Protein AF-A0A085WK11-F1 (afdb_monomer_lite)

Sequence (173 aa):
MEHLSTSGQVLLARTGGMVLPGPGSSAQRYWGSADGLPLNSNPVFIIPWGPKPPLLPSQKKMLEELEAERRKPHEKHHIFPQEPDLKRWFTRKGINIHEFTMPLLVDVHRRIHHPPPPGGAWNEAWRQYKDSHDNAPKEEIYRYAGQLIYEFELVGPIVPYYRQWTQPPPIGG

Organism: NCBI:txid394096

Foldseek 3Di:
DDDDDDDDDDDDDDDDDDDDDDDDDDPCPVPDPPPQDPPNDDDDDDDPPDDDPPDDPVRVVVVVVVVVVLPADWDKAQLQDPPPVSCVLCVVLVHDSQQFTFTDGPVLCVVQQDDDDHRHVSVVLSVVCCVVCSPDHPVVVVVVSVVCCVVSVPDGDTGGNPDDDDDDDPPPD

Secondary structure (DSSP, 8-state):
-------PPP---------PPP----GGGG-------GGGPPP------SSPPPPPHHHHHHHHHHHHHHTS-EEEEESS---HHHHHHHHHTT--GGG-EEEEEHHHHHHHH-SSSTTHHHHHHHHHHHHH-TT--HHHHHHHHHHHHHHTT--S--B-TTS---PPPPTT-

Radius of gyration: 28.78 Å; chains: 1; bounding box: 78×37×70 Å

InterPro domains:
  IPR011755 Conserved hypothetical protein CHP02269, MYXXA [PF09533] (10-162)
  IPR011755 Conserved hypothetical protein CHP02269, MYXXA [TIGR02269] (10-161)

Structure (mmCIF, N/CA/C/O backbone):
data_AF-A0A085WK11-F1
#
_entry.id   AF-A0A085WK11-F1
#
loop_
_atom_site.group_PDB
_atom_site.id
_atom_site.type_symbol
_atom_site.label_atom_id
_atom_site.label_alt_id
_atom_site.label_comp_id
_atom_site.label_asym_id
_atom_site.label_entity_id
_atom_site.label_seq_id
_atom_site.pdbx_PDB_ins_code
_atom_site.Cartn_x
_atom_site.Cartn_y
_atom_site.Cartn_z
_atom_site.occupancy
_atom_site.B_iso_or_equiv
_atom_site.auth_seq_id
_atom_site.auth_comp_id
_atom_site.auth_asym_id
_atom_site.auth_atom_id
_atom_site.pdbx_PDB_model_num
ATOM 1 N N . MET A 1 1 ? 62.414 19.703 -51.701 1.00 36.44 1 MET A N 1
ATOM 2 C CA . MET A 1 1 ? 61.727 19.778 -50.395 1.00 36.44 1 MET A CA 1
ATOM 3 C C . MET A 1 1 ? 60.671 18.693 -50.405 1.00 36.44 1 MET A C 1
ATOM 5 O O . MET A 1 1 ? 59.630 18.860 -51.022 1.00 36.44 1 MET A O 1
ATOM 9 N N . GLU A 1 2 ? 61.034 17.538 -49.858 1.00 35.69 2 GLU A N 1
ATOM 10 C CA . GLU A 1 2 ? 60.224 16.318 -49.825 1.00 35.69 2 GLU A CA 1
ATOM 11 C C . GLU A 1 2 ? 59.127 16.471 -48.758 1.00 35.69 2 GLU A C 1
ATOM 13 O O . GLU A 1 2 ? 59.432 16.671 -47.582 1.00 35.69 2 GLU A O 1
ATOM 18 N N . HIS A 1 3 ? 57.855 16.400 -49.153 1.00 35.22 3 HIS A N 1
ATOM 19 C CA . HIS A 1 3 ? 56.728 16.299 -48.225 1.00 35.22 3 HIS A CA 1
ATOM 20 C C . HIS A 1 3 ? 56.465 14.817 -47.928 1.00 35.22 3 HIS A C 1
ATOM 22 O O . HIS A 1 3 ? 55.853 14.118 -48.733 1.00 35.22 3 HIS A O 1
ATOM 28 N N . LEU A 1 4 ? 56.904 14.332 -46.764 1.00 39.59 4 LEU A N 1
ATOM 29 C CA . LEU A 1 4 ? 56.521 13.011 -46.261 1.00 39.59 4 LEU A CA 1
ATOM 30 C C . LEU A 1 4 ? 55.141 13.102 -45.596 1.00 39.59 4 LEU A C 1
ATOM 32 O O . LEU A 1 4 ? 54.987 13.655 -44.508 1.00 39.59 4 LEU A O 1
ATOM 36 N N . SER A 1 5 ? 54.127 12.564 -46.273 1.00 41.28 5 SER A N 1
ATOM 37 C CA . SER A 1 5 ? 52.798 12.327 -45.710 1.00 41.28 5 SER A CA 1
ATOM 38 C C . SER A 1 5 ? 52.818 10.998 -44.948 1.00 41.28 5 SER A C 1
ATOM 40 O O . SER A 1 5 ? 52.699 9.924 -45.537 1.00 41.28 5 SER A O 1
ATOM 42 N N . THR A 1 6 ? 53.022 11.052 -43.631 1.00 40.72 6 THR A N 1
ATOM 43 C CA . THR A 1 6 ? 52.968 9.858 -42.776 1.00 40.72 6 THR A CA 1
ATOM 44 C C . THR A 1 6 ? 51.512 9.555 -42.437 1.00 40.72 6 THR A C 1
ATOM 46 O O . THR A 1 6 ? 50.917 10.166 -41.553 1.00 40.72 6 THR A O 1
ATOM 49 N N . SER A 1 7 ? 50.928 8.609 -43.167 1.00 48.00 7 SER A N 1
ATOM 50 C CA . SER A 1 7 ? 49.592 8.080 -42.893 1.00 48.00 7 SER A CA 1
ATOM 51 C C . SER A 1 7 ? 49.662 7.142 -41.681 1.00 48.00 7 SER A C 1
ATOM 53 O O . SER A 1 7 ? 50.317 6.104 -41.742 1.00 48.00 7 SER A O 1
ATOM 55 N N . GLY A 1 8 ? 49.023 7.506 -40.565 1.00 44.41 8 GLY A N 1
ATOM 56 C CA . GLY A 1 8 ? 48.924 6.647 -39.380 1.00 44.41 8 GLY A CA 1
ATOM 57 C C . GLY A 1 8 ? 48.065 5.409 -39.655 1.00 44.41 8 GLY A C 1
ATOM 58 O O . GLY A 1 8 ? 46.972 5.515 -40.209 1.00 44.41 8 GLY A O 1
ATOM 59 N N . GLN A 1 9 ? 48.559 4.228 -39.284 1.00 42.88 9 GLN A N 1
ATOM 60 C CA . GLN A 1 9 ? 47.889 2.950 -39.521 1.00 42.88 9 GLN A CA 1
ATOM 61 C C . GLN A 1 9 ? 46.975 2.593 -38.336 1.00 42.88 9 GLN A C 1
ATOM 63 O O . GLN A 1 9 ? 47.409 2.604 -37.186 1.00 42.88 9 GLN A O 1
ATOM 68 N N . VAL A 1 10 ? 45.710 2.258 -38.609 1.00 49.44 10 VAL A N 1
ATOM 69 C CA . VAL A 1 10 ? 44.749 1.788 -37.595 1.00 49.44 10 VAL A CA 1
ATOM 70 C C . VAL A 1 10 ? 44.863 0.269 -37.470 1.00 49.44 10 VAL A C 1
ATOM 72 O O . VAL A 1 10 ? 44.611 -0.450 -38.437 1.00 49.44 10 VAL A O 1
ATOM 75 N N . LEU A 1 11 ? 45.222 -0.229 -36.285 1.00 40.66 11 LEU A N 1
ATOM 76 C CA . LEU A 1 11 ? 45.259 -1.662 -35.981 1.00 40.66 11 LEU A CA 1
ATOM 77 C C . LEU A 1 11 ? 44.115 -2.035 -35.034 1.00 40.66 11 LEU A C 1
ATOM 79 O O . LEU A 1 11 ? 43.917 -1.412 -33.993 1.00 40.66 11 LEU A O 1
ATOM 83 N N . LEU A 1 12 ? 43.364 -3.074 -35.401 1.00 39.34 12 LEU A N 1
ATOM 84 C CA . LEU A 1 12 ? 42.274 -3.615 -34.595 1.00 39.34 12 LEU A CA 1
ATOM 85 C C . LEU A 1 12 ? 42.851 -4.490 -33.471 1.00 39.34 12 LEU A C 1
ATOM 87 O O . LEU A 1 12 ? 43.427 -5.546 -33.743 1.00 39.34 12 LEU A O 1
ATOM 91 N N . ALA A 1 13 ? 42.673 -4.078 -32.215 1.00 39.81 13 ALA A N 1
ATOM 92 C CA . ALA A 1 13 ? 43.020 -4.904 -31.064 1.00 39.81 13 ALA A CA 1
ATOM 93 C C . ALA A 1 13 ? 42.090 -6.127 -31.009 1.00 39.81 13 ALA A C 1
ATOM 95 O O . ALA A 1 13 ? 40.892 -6.010 -30.752 1.00 39.81 13 ALA A O 1
ATOM 96 N N . ARG A 1 14 ? 42.639 -7.313 -31.280 1.00 42.72 14 ARG A N 1
ATOM 97 C CA . ARG A 1 14 ? 41.948 -8.589 -31.071 1.00 42.72 14 ARG A CA 1
ATOM 98 C C . ARG A 1 14 ? 42.135 -8.982 -29.609 1.00 42.72 14 ARG A C 1
ATOM 100 O O . ARG A 1 14 ? 43.219 -9.415 -29.231 1.00 42.72 14 ARG A O 1
ATOM 107 N N . THR A 1 15 ? 41.108 -8.824 -28.782 1.00 43.28 15 THR A N 1
ATOM 108 C CA . THR A 1 15 ? 41.124 -9.345 -27.412 1.00 43.28 15 THR A CA 1
ATOM 109 C C . THR A 1 15 ? 40.908 -10.857 -27.447 1.00 43.28 15 THR A C 1
ATOM 111 O O . THR A 1 15 ? 39.828 -11.354 -27.758 1.00 43.28 15 THR A O 1
ATOM 114 N N . GLY A 1 16 ? 41.976 -11.606 -27.178 1.00 37.84 16 GLY A N 1
ATOM 115 C CA . GLY A 1 16 ? 41.892 -13.028 -26.874 1.00 37.84 16 GLY A CA 1
ATOM 116 C C . GLY A 1 16 ? 41.391 -13.250 -25.445 1.00 37.84 16 GLY A C 1
ATOM 117 O O . GLY A 1 16 ? 41.775 -12.518 -24.541 1.00 37.84 16 GLY A O 1
ATOM 118 N N . GLY A 1 17 ? 40.572 -14.289 -25.263 1.00 35.72 17 GLY A N 1
ATOM 119 C CA . GLY A 1 17 ? 40.336 -14.947 -23.974 1.00 35.72 17 GLY A CA 1
ATOM 120 C C . GLY A 1 17 ? 39.386 -14.230 -23.013 1.00 35.72 17 GLY A C 1
ATOM 121 O O . GLY A 1 17 ? 39.767 -13.319 -22.289 1.00 35.72 17 GLY A O 1
ATOM 122 N N . MET A 1 18 ? 38.149 -14.721 -22.940 1.00 38.69 18 MET A N 1
ATOM 123 C CA . MET A 1 18 ? 37.187 -14.356 -21.902 1.00 38.69 18 MET A CA 1
ATOM 124 C C . MET A 1 18 ? 37.630 -14.945 -20.552 1.00 38.69 18 MET A C 1
ATOM 126 O O . MET A 1 18 ? 37.617 -16.160 -20.374 1.00 38.69 18 MET A O 1
ATOM 130 N N . VAL A 1 19 ? 38.003 -14.086 -19.602 1.00 42.09 19 VAL A N 1
ATOM 131 C CA . VAL A 1 19 ? 38.132 -14.421 -18.175 1.00 42.09 19 VAL A CA 1
ATOM 132 C C . VAL A 1 19 ? 37.021 -13.669 -17.445 1.00 42.09 19 VAL A C 1
ATOM 134 O O . VAL A 1 19 ? 36.977 -12.441 -17.476 1.00 42.09 19 VAL A O 1
ATOM 137 N N . LEU A 1 20 ? 36.086 -14.398 -16.831 1.00 38.38 20 LEU A N 1
ATOM 138 C CA . LEU A 1 20 ? 34.988 -13.815 -16.052 1.00 38.38 20 LEU A CA 1
ATOM 139 C C . LEU A 1 20 ? 35.498 -13.385 -14.659 1.00 38.38 20 LEU A C 1
ATOM 141 O O . LEU A 1 20 ? 36.129 -14.205 -13.989 1.00 38.38 20 LEU A O 1
ATOM 145 N N . PRO A 1 21 ? 35.237 -12.151 -14.182 1.00 44.59 21 PRO A N 1
ATOM 146 C CA . PRO A 1 21 ? 35.656 -11.725 -12.849 1.00 44.59 21 PRO A CA 1
ATOM 147 C C . PRO A 1 21 ? 34.618 -12.088 -11.772 1.00 44.59 21 PRO A C 1
ATOM 149 O O . PRO A 1 21 ? 33.420 -11.870 -11.945 1.00 44.59 21 PRO A O 1
ATOM 152 N N . GLY A 1 22 ? 35.092 -12.609 -10.635 1.00 40.62 22 GLY A N 1
ATOM 153 C CA . GLY A 1 22 ? 34.325 -12.721 -9.386 1.00 40.62 22 GLY A CA 1
ATOM 154 C C . GLY A 1 22 ? 34.216 -11.381 -8.632 1.00 40.62 22 GLY A C 1
ATOM 155 O O . GLY A 1 22 ? 34.912 -10.421 -8.979 1.00 40.62 22 GLY A O 1
ATOM 156 N N . PRO A 1 23 ? 33.356 -11.285 -7.598 1.00 43.47 23 PRO A N 1
ATOM 157 C CA . PRO A 1 23 ? 33.012 -10.021 -6.955 1.00 43.47 23 PRO A CA 1
ATOM 158 C C . PRO A 1 23 ? 34.122 -9.589 -5.989 1.00 43.47 23 PRO A C 1
ATOM 160 O O . PRO A 1 23 ? 34.371 -10.230 -4.972 1.00 43.47 23 PRO A O 1
ATOM 163 N N . GLY A 1 24 ? 34.797 -8.485 -6.305 1.00 40.03 24 GLY A N 1
ATOM 164 C CA . GLY A 1 24 ? 35.830 -7.893 -5.460 1.00 40.03 24 GLY A CA 1
ATOM 165 C C . GLY A 1 24 ? 35.976 -6.405 -5.748 1.00 40.03 24 GLY A C 1
ATOM 166 O O . GLY A 1 24 ? 36.407 -6.003 -6.825 1.00 40.03 24 GLY A O 1
ATOM 167 N N . SER A 1 25 ? 35.592 -5.596 -4.771 1.00 47.72 25 SER A N 1
ATOM 168 C CA . SER A 1 25 ? 35.655 -4.139 -4.737 1.00 47.72 25 SER A CA 1
ATOM 169 C C . SER A 1 25 ? 37.069 -3.587 -4.967 1.00 47.72 25 SER A C 1
ATOM 171 O O . SER A 1 25 ? 37.909 -3.666 -4.074 1.00 47.72 25 SER A O 1
ATOM 173 N N . SER A 1 26 ? 37.319 -2.965 -6.123 1.00 42.28 26 SER A N 1
ATOM 174 C CA . SER A 1 26 ? 38.168 -1.767 -6.237 1.00 42.28 26 SER A CA 1
ATOM 175 C C . SER A 1 26 ? 38.082 -1.156 -7.642 1.00 42.28 26 SER A C 1
ATOM 177 O O . SER A 1 26 ? 38.352 -1.806 -8.649 1.00 42.28 26 SER A O 1
ATOM 179 N N . ALA A 1 27 ? 37.761 0.140 -7.716 1.00 45.03 27 ALA A N 1
ATOM 180 C CA . ALA A 1 27 ? 37.770 0.933 -8.955 1.00 45.03 27 ALA A CA 1
ATOM 181 C C . ALA A 1 27 ? 39.190 1.168 -9.528 1.00 45.03 27 ALA A C 1
ATOM 183 O O . ALA A 1 27 ? 39.355 1.809 -10.562 1.00 45.03 27 ALA A O 1
ATOM 184 N N . GLN A 1 28 ? 40.226 0.642 -8.870 1.00 47.16 28 GLN A N 1
ATOM 185 C CA . GLN A 1 28 ? 41.633 0.833 -9.230 1.00 47.16 28 GLN A CA 1
ATOM 186 C C . GLN A 1 28 ? 42.165 -0.161 -10.272 1.00 47.16 28 GLN A C 1
ATOM 188 O O . GLN A 1 28 ? 43.284 0.017 -10.736 1.00 47.16 28 GLN A O 1
ATOM 193 N N . ARG A 1 29 ? 41.399 -1.178 -10.696 1.00 47.84 29 ARG A N 1
ATOM 194 C CA . ARG A 1 29 ? 41.911 -2.195 -11.641 1.00 47.84 29 ARG A CA 1
ATOM 195 C C . ARG A 1 29 ? 41.953 -1.769 -13.113 1.00 47.84 29 ARG A C 1
ATOM 197 O O . ARG A 1 29 ? 42.670 -2.397 -13.880 1.00 47.84 29 ARG A O 1
ATOM 204 N N . TYR A 1 30 ? 41.241 -0.713 -13.512 1.00 48.22 30 TYR A N 1
ATOM 205 C CA . TYR A 1 30 ? 41.341 -0.172 -14.881 1.00 48.22 30 TYR A CA 1
ATOM 206 C C . TYR A 1 30 ? 42.486 0.831 -15.054 1.00 48.22 30 TYR A C 1
ATOM 208 O O . TYR A 1 30 ? 42.779 1.243 -16.170 1.00 48.22 30 TYR A O 1
ATOM 216 N N . TRP A 1 31 ? 43.162 1.179 -13.959 1.00 46.53 31 TRP A N 1
ATOM 217 C CA . TRP A 1 31 ? 44.401 1.945 -13.965 1.00 46.53 31 TRP A CA 1
ATOM 218 C C . TRP A 1 31 ? 45.583 0.986 -13.807 1.00 46.53 31 TRP A C 1
ATOM 220 O O . TRP A 1 31 ? 46.405 1.127 -12.906 1.00 46.53 31 TRP A O 1
ATOM 230 N N . GLY A 1 32 ? 45.640 -0.045 -14.654 1.00 46.38 32 GLY A N 1
ATOM 231 C CA . GLY A 1 32 ? 46.899 -0.747 -14.872 1.00 46.38 32 GLY A CA 1
ATOM 232 C C . GLY A 1 32 ? 47.908 0.259 -15.413 1.00 46.38 32 GLY A C 1
ATOM 233 O O . GLY A 1 32 ? 47.541 1.127 -16.211 1.00 46.38 32 GLY A O 1
ATOM 234 N N . SER A 1 33 ? 49.160 0.179 -14.957 1.00 51.72 33 SER A N 1
ATOM 235 C CA . SER A 1 33 ? 50.284 0.808 -15.651 1.00 51.72 33 SER A CA 1
ATOM 236 C C . SER A 1 33 ? 50.080 0.576 -17.141 1.00 51.72 33 SER A C 1
ATOM 238 O O . SER A 1 33 ? 49.822 -0.561 -17.528 1.00 51.72 33 SER A O 1
ATOM 240 N N . ALA A 1 34 ? 50.080 1.640 -17.948 1.00 54.66 34 ALA A N 1
ATOM 241 C CA . ALA A 1 34 ? 49.949 1.486 -19.385 1.00 54.66 34 ALA A CA 1
ATOM 242 C C . ALA A 1 34 ? 51.081 0.557 -19.830 1.00 54.66 34 ALA A C 1
ATOM 244 O O . ALA A 1 34 ? 52.234 0.989 -19.871 1.00 54.66 34 ALA A O 1
ATOM 245 N N . ASP A 1 35 ? 50.772 -0.720 -20.085 1.00 55.53 35 ASP A N 1
ATOM 246 C CA . ASP A 1 35 ? 51.659 -1.586 -20.843 1.00 55.53 35 ASP A CA 1
ATOM 247 C C . ASP A 1 35 ? 51.963 -0.785 -22.098 1.00 55.53 35 ASP A C 1
ATOM 249 O O . ASP A 1 35 ? 51.035 -0.389 -22.812 1.00 55.53 35 ASP A O 1
ATOM 253 N N . GLY A 1 36 ? 53.235 -0.396 -22.232 1.00 54.38 36 GLY A N 1
ATOM 254 C CA . GLY A 1 36 ? 53.650 0.690 -23.106 1.00 54.38 36 GLY A CA 1
ATOM 255 C C . GLY A 1 36 ? 52.969 0.554 -24.455 1.00 54.38 36 GLY A C 1
ATOM 256 O O . GLY A 1 36 ? 53.141 -0.456 -25.143 1.00 54.38 36 GLY A O 1
ATOM 257 N N . LEU A 1 37 ? 52.153 1.549 -24.809 1.00 62.56 37 LEU A N 1
ATOM 258 C CA . LEU A 1 37 ? 51.526 1.572 -26.119 1.00 62.56 37 LEU A CA 1
ATOM 259 C C . LEU A 1 37 ? 52.643 1.439 -27.168 1.00 62.56 37 LEU A C 1
ATOM 261 O O . LEU A 1 37 ? 53.739 1.977 -26.952 1.00 62.56 37 LEU A O 1
ATOM 265 N N . PRO A 1 38 ? 52.408 0.723 -28.285 1.00 61.75 38 PRO A N 1
ATOM 266 C CA . PRO A 1 38 ? 53.414 0.561 -29.323 1.00 61.75 38 PRO A CA 1
ATOM 267 C C . PRO A 1 38 ? 54.098 1.901 -29.631 1.00 61.75 38 PRO A C 1
ATOM 269 O O . PRO A 1 38 ? 53.434 2.936 -29.752 1.00 61.75 38 PRO A O 1
ATOM 272 N N . LEU A 1 39 ? 55.429 1.873 -29.727 1.00 61.34 39 LEU A N 1
ATOM 273 C CA . LEU A 1 39 ? 56.292 3.045 -29.929 1.00 61.34 39 LEU A CA 1
ATOM 274 C C . LEU A 1 39 ? 56.336 4.077 -28.779 1.00 61.34 39 LEU A C 1
ATOM 276 O O . LEU A 1 39 ? 56.618 5.244 -29.045 1.00 61.34 39 LEU A O 1
ATOM 280 N N . ASN A 1 40 ? 56.118 3.691 -27.513 1.00 60.28 40 ASN A N 1
ATOM 281 C CA . ASN A 1 40 ? 56.181 4.631 -26.374 1.00 60.28 40 ASN A CA 1
ATOM 282 C C . ASN A 1 40 ? 55.209 5.820 -26.534 1.00 60.28 40 ASN A C 1
ATOM 284 O O . ASN A 1 40 ? 55.509 6.959 -26.170 1.00 60.28 40 ASN A O 1
ATOM 288 N N . SER A 1 41 ? 54.041 5.572 -27.125 1.00 62.88 41 SER A N 1
ATOM 289 C CA . SER A 1 41 ? 53.059 6.622 -27.386 1.00 62.88 41 SER A CA 1
ATOM 290 C C . SER A 1 41 ? 52.288 7.004 -26.116 1.00 62.88 41 SER A C 1
ATOM 292 O O . SER A 1 41 ? 51.918 6.155 -25.305 1.00 62.88 41 SER A O 1
ATOM 294 N N . ASN A 1 42 ? 52.043 8.305 -25.933 1.00 60.59 42 ASN A N 1
ATOM 295 C CA . ASN A 1 42 ? 51.208 8.802 -24.839 1.00 60.59 42 ASN A CA 1
ATOM 296 C C . ASN A 1 42 ? 49.731 8.482 -25.125 1.00 60.59 42 ASN A C 1
ATOM 298 O O . ASN A 1 42 ? 49.291 8.666 -26.265 1.00 60.59 42 ASN A O 1
ATOM 302 N N . PRO A 1 43 ? 48.938 8.054 -24.126 1.00 63.81 43 PRO A N 1
ATOM 303 C CA . PRO A 1 43 ? 47.510 7.847 -24.321 1.00 63.81 43 PRO A CA 1
ATOM 304 C C . PRO A 1 43 ? 46.834 9.177 -24.679 1.00 63.81 43 PRO A C 1
ATOM 306 O O . PRO A 1 43 ? 46.965 10.169 -23.962 1.00 63.81 43 PRO A O 1
ATOM 309 N N . VAL A 1 44 ? 46.092 9.195 -25.787 1.00 64.56 44 VAL A N 1
ATOM 310 C CA . VAL A 1 44 ? 45.290 10.348 -26.213 1.00 64.56 44 VAL A CA 1
ATOM 311 C C . VAL A 1 44 ? 43.820 10.044 -25.949 1.00 64.56 44 VAL A C 1
ATOM 313 O O . VAL A 1 44 ? 43.271 9.083 -26.485 1.00 64.56 44 VAL A O 1
ATOM 316 N N . PHE A 1 45 ? 43.170 10.875 -25.134 1.00 67.81 45 PHE A N 1
ATOM 317 C CA . PHE A 1 45 ? 41.726 10.816 -24.922 1.00 67.81 45 PHE A CA 1
ATOM 318 C C . PHE A 1 45 ? 41.015 11.652 -25.989 1.00 67.81 45 PHE A C 1
ATOM 320 O O . PHE A 1 45 ? 41.248 12.856 -26.094 1.00 67.81 45 PHE A O 1
ATOM 327 N N . ILE A 1 46 ? 40.144 11.023 -26.781 1.00 65.31 46 ILE A N 1
ATOM 328 C CA . ILE A 1 46 ? 39.365 11.704 -27.820 1.00 65.31 46 ILE A CA 1
ATOM 329 C C . ILE A 1 46 ? 37.910 11.769 -27.364 1.00 65.31 46 ILE A C 1
ATOM 331 O O . ILE A 1 46 ? 37.243 10.743 -27.252 1.00 65.31 46 ILE A O 1
ATOM 335 N N . ILE A 1 47 ? 37.409 12.985 -27.146 1.00 70.75 47 ILE A N 1
ATOM 336 C CA . ILE A 1 47 ? 35.973 13.249 -27.037 1.00 70.75 47 ILE A CA 1
ATOM 337 C C . ILE A 1 47 ? 35.488 13.587 -28.447 1.00 70.75 47 ILE A C 1
ATOM 339 O O . ILE A 1 47 ? 35.849 14.647 -28.966 1.00 70.75 47 ILE A O 1
ATOM 343 N N . PRO A 1 48 ? 34.710 12.718 -29.111 1.00 65.50 48 PRO A N 1
ATOM 344 C CA . PRO A 1 48 ? 34.157 13.056 -30.409 1.00 65.50 48 PRO A CA 1
ATOM 345 C C . PRO A 1 48 ? 33.102 14.153 -30.228 1.00 65.50 48 PRO A C 1
ATOM 347 O O . PRO A 1 48 ? 32.005 13.899 -29.741 1.00 65.50 48 PRO A O 1
ATOM 350 N N . TRP A 1 49 ? 33.420 15.371 -30.663 1.00 71.44 49 TRP A N 1
ATOM 351 C CA . TRP A 1 49 ? 32.493 16.513 -30.717 1.00 71.44 49 TRP A CA 1
ATOM 352 C C . TRP A 1 49 ? 31.467 16.414 -31.872 1.00 71.44 49 TRP A C 1
ATOM 354 O O . TRP A 1 49 ? 30.868 17.411 -32.262 1.00 71.44 49 TRP A O 1
ATOM 364 N N . GLY A 1 50 ? 31.292 15.222 -32.455 1.00 71.69 50 GLY A N 1
ATOM 365 C CA . GLY A 1 50 ? 30.409 14.943 -33.592 1.00 71.69 50 GLY A CA 1
ATOM 366 C C . GLY A 1 50 ? 29.061 14.330 -33.187 1.00 71.69 50 GLY A C 1
ATOM 367 O O . GLY A 1 50 ? 28.773 14.194 -31.995 1.00 71.69 50 GLY A O 1
ATOM 368 N N . PRO A 1 51 ? 28.216 13.936 -34.161 1.00 72.31 51 PRO A N 1
ATOM 369 C CA . PRO A 1 51 ? 26.963 13.252 -33.860 1.00 72.31 51 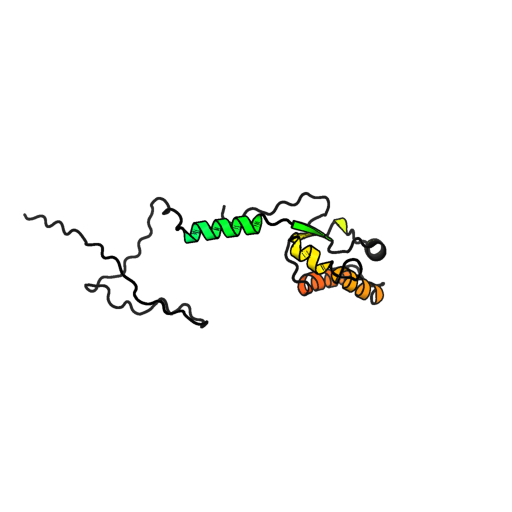PRO A CA 1
ATOM 370 C C . PRO A 1 51 ? 27.237 11.993 -33.032 1.00 72.31 51 PRO A C 1
ATOM 372 O O . PRO A 1 51 ? 28.193 11.259 -33.303 1.00 72.31 51 PRO A O 1
ATOM 375 N N . LYS A 1 52 ? 26.399 11.745 -32.015 1.00 75.38 52 LYS A N 1
ATOM 376 C CA . LYS A 1 52 ? 26.512 10.535 -31.192 1.00 75.38 52 LYS A CA 1
ATOM 377 C C . LYS A 1 52 ? 26.513 9.309 -32.114 1.00 75.38 52 LYS A C 1
ATOM 379 O O . LYS A 1 52 ? 25.644 9.229 -32.988 1.00 75.38 52 LYS A O 1
ATOM 384 N N . PRO A 1 53 ? 27.452 8.363 -31.933 1.00 78.19 53 PRO A N 1
ATOM 385 C CA . PRO A 1 53 ? 27.441 7.136 -32.713 1.00 78.19 53 PRO A CA 1
ATOM 386 C C . PRO A 1 53 ? 26.097 6.419 -32.513 1.00 78.19 53 PRO A C 1
ATOM 388 O O . PRO A 1 53 ? 25.497 6.532 -31.436 1.00 78.19 53 PRO A O 1
ATOM 391 N N . PRO A 1 54 ? 25.597 5.696 -33.531 1.00 84.12 54 PRO A N 1
ATOM 392 C CA . PRO A 1 54 ? 24.367 4.935 -33.386 1.00 84.12 54 PRO A CA 1
ATOM 393 C C . PRO A 1 54 ? 24.507 3.944 -32.229 1.00 84.12 54 PRO A C 1
ATOM 395 O O . PRO A 1 54 ? 25.577 3.372 -32.014 1.00 84.12 54 PRO A O 1
ATOM 398 N N . LEU A 1 55 ? 23.412 3.732 -31.496 1.00 86.19 55 LEU A N 1
ATOM 399 C CA . LEU A 1 55 ? 23.396 2.786 -30.385 1.00 86.19 55 LEU A CA 1
ATOM 400 C C . LEU A 1 55 ? 23.841 1.398 -30.852 1.00 86.19 55 LEU A C 1
ATOM 402 O O . LEU A 1 55 ? 23.363 0.885 -31.872 1.00 86.19 55 LEU A O 1
ATOM 406 N N . LEU A 1 56 ? 24.721 0.783 -30.065 1.00 91.12 56 LEU A N 1
ATOM 407 C CA . LEU A 1 56 ? 25.140 -0.599 -30.259 1.00 91.12 56 LEU A CA 1
ATOM 408 C C . LEU A 1 56 ? 23.924 -1.536 -30.131 1.00 91.12 56 LEU A C 1
ATOM 410 O O . LEU A 1 56 ? 22.982 -1.218 -29.398 1.00 91.12 56 LEU A O 1
ATOM 414 N N . PRO A 1 57 ? 23.930 -2.720 -30.772 1.00 91.75 57 PRO A N 1
ATOM 415 C CA . PRO A 1 57 ? 22.836 -3.686 -30.642 1.00 91.75 57 PRO A CA 1
ATOM 416 C C . PRO A 1 57 ? 22.482 -4.030 -29.185 1.00 91.75 57 PRO A C 1
ATOM 418 O O . PRO A 1 57 ? 21.306 -4.123 -28.846 1.00 91.75 57 PRO A O 1
ATOM 421 N N . SER A 1 58 ? 23.482 -4.137 -28.303 1.00 86.69 58 SER A N 1
ATOM 422 C CA . SER A 1 58 ? 23.280 -4.363 -26.866 1.00 86.69 58 SER A CA 1
ATOM 423 C C . SER A 1 58 ? 22.546 -3.210 -26.175 1.00 86.69 58 SER A C 1
ATOM 425 O O . SER A 1 58 ? 21.678 -3.449 -25.343 1.00 86.69 58 SER A O 1
ATOM 427 N N . GLN A 1 59 ? 22.850 -1.964 -26.547 1.00 88.50 59 GLN A N 1
ATOM 428 C CA . GLN A 1 59 ? 22.194 -0.775 -25.998 1.00 88.50 59 GLN A CA 1
ATOM 429 C C . GLN A 1 59 ? 20.743 -0.671 -26.472 1.00 88.50 59 GLN A C 1
ATOM 431 O O . GLN A 1 59 ? 19.869 -0.336 -25.680 1.00 88.50 59 GLN A O 1
ATOM 436 N N . LYS A 1 60 ? 20.470 -0.996 -27.742 1.00 90.31 60 LYS A N 1
ATOM 437 C CA . LYS A 1 60 ? 19.097 -1.046 -28.268 1.00 90.31 60 LYS A CA 1
ATOM 438 C C . LYS A 1 60 ? 18.259 -2.086 -27.531 1.00 90.31 60 LYS A C 1
ATOM 440 O O . LYS A 1 60 ? 17.177 -1.756 -27.064 1.00 90.31 60 LYS A O 1
ATOM 445 N N . LYS A 1 61 ? 18.802 -3.296 -27.363 1.00 91.56 61 LYS A N 1
ATOM 446 C CA . LYS A 1 61 ? 18.150 -4.373 -26.613 1.00 91.56 61 LYS A CA 1
ATOM 447 C C . LYS A 1 61 ? 17.842 -3.956 -25.170 1.00 91.56 61 LYS A C 1
ATOM 449 O O . LYS A 1 61 ? 16.724 -4.148 -24.716 1.00 91.56 61 LYS A O 1
ATOM 454 N N . MET A 1 62 ? 18.795 -3.320 -24.485 1.00 89.38 62 MET A N 1
ATOM 455 C CA . MET A 1 62 ? 18.591 -2.800 -23.126 1.00 89.38 62 MET A CA 1
ATOM 456 C C . MET A 1 62 ? 17.441 -1.779 -23.054 1.00 89.38 62 MET A C 1
ATOM 458 O O . MET A 1 62 ? 16.653 -1.807 -22.112 1.00 89.38 62 MET A O 1
ATOM 462 N N . LEU A 1 63 ? 17.331 -0.875 -24.035 1.00 89.81 63 LEU A N 1
ATOM 463 C CA . LEU A 1 63 ? 16.233 0.099 -24.091 1.00 89.81 63 LEU A CA 1
ATOM 464 C C . LEU A 1 63 ? 14.883 -0.572 -24.358 1.00 89.81 63 LEU A C 1
ATOM 466 O O . LEU A 1 63 ? 13.906 -0.229 -23.702 1.00 89.81 63 LEU A O 1
ATOM 470 N N . GLU A 1 64 ? 14.836 -1.542 -25.271 1.00 90.88 64 GLU A N 1
ATOM 471 C CA . GLU A 1 64 ? 13.635 -2.344 -25.536 1.00 90.88 64 GLU A CA 1
ATOM 472 C C . GLU A 1 64 ? 13.167 -3.098 -24.287 1.00 90.88 64 GLU A C 1
ATOM 474 O O . GLU A 1 64 ? 11.981 -3.083 -23.965 1.00 90.88 64 GLU A O 1
ATOM 479 N N . GLU A 1 65 ? 14.096 -3.714 -23.552 1.00 91.06 65 GLU A N 1
ATOM 480 C CA . GLU A 1 65 ? 13.810 -4.399 -22.289 1.00 91.06 65 GLU A CA 1
ATOM 481 C C . GLU A 1 65 ? 13.273 -3.423 -21.234 1.00 91.06 65 GLU A C 1
ATOM 483 O O . GLU A 1 65 ? 12.264 -3.708 -20.590 1.00 91.06 65 GLU A O 1
ATOM 488 N N . LEU A 1 66 ? 13.879 -2.237 -21.101 1.00 88.44 66 LEU A N 1
ATOM 489 C CA . LEU A 1 66 ? 13.400 -1.197 -20.190 1.00 88.44 66 LEU A CA 1
ATOM 490 C C . LEU A 1 66 ? 12.003 -0.690 -20.579 1.00 88.44 66 LEU A C 1
ATOM 492 O O . LEU A 1 66 ? 11.154 -0.476 -19.714 1.00 88.44 66 LEU A O 1
ATOM 496 N N . GLU A 1 67 ? 11.737 -0.493 -21.869 1.00 88.19 67 GLU A N 1
ATOM 497 C CA . GLU A 1 67 ? 10.414 -0.105 -22.358 1.00 88.19 67 GLU A CA 1
ATOM 498 C C . GLU A 1 67 ? 9.366 -1.190 -22.109 1.00 88.19 67 GLU A C 1
ATOM 500 O O . GLU A 1 67 ? 8.250 -0.872 -21.689 1.00 88.19 67 GLU A O 1
ATOM 505 N N . ALA A 1 68 ? 9.712 -2.457 -22.338 1.00 89.94 68 ALA A N 1
ATOM 506 C CA . ALA A 1 68 ? 8.841 -3.589 -22.055 1.00 89.94 68 ALA A CA 1
ATOM 507 C C . ALA A 1 68 ? 8.516 -3.676 -20.557 1.00 89.94 68 ALA A C 1
ATOM 509 O O . ALA A 1 68 ? 7.350 -3.841 -20.194 1.00 89.94 68 ALA A O 1
ATOM 510 N N . GLU A 1 69 ? 9.516 -3.481 -19.693 1.00 86.25 69 GLU A N 1
ATOM 511 C CA . GLU A 1 69 ? 9.346 -3.445 -18.240 1.00 86.25 69 GLU A CA 1
ATOM 512 C C . GLU A 1 69 ? 8.401 -2.312 -17.811 1.00 86.25 69 GLU A C 1
ATOM 514 O O . GLU A 1 69 ? 7.465 -2.531 -17.042 1.00 86.25 69 GLU A O 1
ATOM 519 N N . ARG A 1 70 ? 8.566 -1.110 -18.379 1.00 85.44 70 ARG A N 1
ATOM 520 C CA . ARG A 1 70 ? 7.692 0.047 -18.106 1.00 85.44 70 ARG A CA 1
ATOM 521 C C . ARG A 1 70 ? 6.249 -0.159 -18.561 1.00 85.44 70 ARG A C 1
ATOM 523 O O . ARG A 1 70 ? 5.333 0.394 -17.958 1.00 85.44 70 ARG A O 1
ATOM 530 N N . ARG A 1 71 ? 6.030 -0.928 -19.630 1.00 88.31 71 ARG A N 1
ATOM 531 C CA . ARG A 1 71 ? 4.691 -1.201 -20.182 1.00 88.31 71 ARG A CA 1
ATOM 532 C C . ARG A 1 71 ? 3.918 -2.270 -19.417 1.00 88.31 71 ARG A C 1
ATOM 534 O O . ARG A 1 71 ? 2.747 -2.488 -19.734 1.00 88.31 71 ARG A O 1
ATOM 541 N N . LYS A 1 72 ? 4.526 -2.940 -18.432 1.00 90.94 72 LYS A N 1
ATOM 542 C CA . LYS A 1 72 ? 3.813 -3.929 -17.621 1.00 90.94 72 LYS A CA 1
ATOM 543 C C . LYS A 1 72 ? 2.573 -3.305 -16.961 1.00 90.94 72 LYS A C 1
ATOM 545 O O . LYS A 1 72 ? 2.602 -2.138 -16.559 1.00 90.94 72 LYS A O 1
ATOM 550 N N . PRO A 1 73 ? 1.462 -4.050 -16.857 1.00 92.81 73 PRO A N 1
ATOM 551 C CA . PRO A 1 73 ? 0.228 -3.518 -16.301 1.00 92.81 73 PRO A CA 1
ATOM 552 C C . PRO A 1 73 ? 0.383 -3.249 -14.804 1.00 92.81 73 PRO A C 1
ATOM 554 O O . PRO A 1 73 ? 1.023 -4.015 -14.082 1.00 92.81 73 PRO A O 1
ATOM 557 N N . HIS A 1 74 ? -0.241 -2.164 -14.351 1.00 93.69 74 HIS A N 1
ATOM 558 C CA . HIS A 1 74 ? -0.290 -1.786 -12.945 1.00 93.69 74 HIS A CA 1
ATOM 559 C C . HIS A 1 74 ? -1.736 -1.662 -12.478 1.00 93.69 74 HIS A C 1
ATOM 561 O O . HIS A 1 74 ? -2.606 -1.209 -13.222 1.00 93.69 74 HIS A O 1
ATOM 567 N N . GLU A 1 75 ? -1.970 -1.995 -11.218 1.00 94.50 75 GLU A N 1
ATOM 568 C CA . GLU A 1 75 ? -3.238 -1.826 -10.521 1.00 94.50 75 GLU A CA 1
ATOM 569 C C . GLU A 1 75 ? -3.023 -0.965 -9.277 1.00 94.50 75 GLU A C 1
ATOM 571 O O . GLU A 1 75 ? -1.966 -0.986 -8.647 1.00 94.50 75 GLU A O 1
ATOM 576 N N . LYS A 1 76 ? -4.033 -0.171 -8.920 1.00 95.56 76 LYS A N 1
ATOM 577 C CA . LYS A 1 76 ? -3.980 0.633 -7.701 1.00 95.56 76 LYS A CA 1
ATOM 578 C C . LYS A 1 76 ? -4.313 -0.219 -6.491 1.00 95.56 76 LYS A C 1
ATOM 580 O O . LYS A 1 76 ? -5.477 -0.540 -6.258 1.00 95.56 76 LYS A O 1
ATOM 585 N N . HIS A 1 77 ? -3.296 -0.484 -5.692 1.00 97.31 77 HIS A N 1
ATOM 586 C CA . HIS A 1 77 ? -3.416 -1.128 -4.398 1.00 97.31 77 HIS A CA 1
ATOM 587 C C . HIS A 1 77 ? -3.856 -0.126 -3.334 1.00 97.31 77 HIS A C 1
ATOM 589 O O . HIS A 1 77 ? -3.295 0.965 -3.253 1.00 97.31 77 HIS A O 1
ATOM 595 N N . HIS A 1 78 ? -4.839 -0.469 -2.505 1.00 98.12 78 HIS A N 1
ATOM 596 C CA . HIS A 1 78 ? -5.199 0.376 -1.365 1.00 98.12 78 HIS A CA 1
ATOM 597 C C . HIS A 1 78 ? -4.283 0.068 -0.183 1.00 98.12 78 HIS A C 1
ATOM 599 O O . HIS A 1 78 ? -4.297 -1.044 0.341 1.00 98.12 78 HIS A O 1
ATOM 605 N N . ILE A 1 79 ? -3.538 1.078 0.277 1.00 98.31 79 ILE A N 1
ATOM 606 C CA . ILE A 1 79 ? -2.660 0.939 1.448 1.00 98.31 79 ILE A CA 1
ATOM 607 C C . ILE A 1 79 ? -3.505 0.593 2.681 1.00 98.31 79 ILE A C 1
ATOM 609 O O . ILE A 1 79 ? -3.150 -0.293 3.452 1.00 98.31 79 ILE A O 1
ATOM 613 N N . PHE A 1 80 ? -4.669 1.234 2.813 1.00 98.50 80 PHE A N 1
ATOM 614 C CA . PHE A 1 80 ? -5.687 0.899 3.806 1.00 98.50 80 PHE A CA 1
ATOM 615 C C . PHE A 1 80 ? -6.801 0.067 3.151 1.00 98.50 80 PHE A C 1
ATOM 617 O O . PHE A 1 80 ? -7.514 0.605 2.297 1.00 98.50 80 PHE A O 1
ATOM 624 N N . PRO A 1 81 ? -6.974 -1.219 3.512 1.00 97.81 81 PRO A N 1
ATOM 625 C CA . PRO A 1 81 ? -7.898 -2.120 2.828 1.00 97.81 81 PRO A CA 1
ATOM 626 C C . PRO A 1 81 ? -9.340 -1.619 2.717 1.00 97.81 81 PRO A C 1
ATOM 628 O O . PRO A 1 81 ? -9.890 -1.003 3.630 1.00 97.81 81 PRO A O 1
ATOM 631 N N . GLN A 1 82 ? -9.985 -1.973 1.600 1.00 96.56 82 GLN A N 1
ATOM 632 C CA . GLN A 1 82 ? -11.410 -1.709 1.371 1.00 96.56 82 GLN A CA 1
ATOM 633 C C . GLN A 1 82 ? -12.348 -2.703 2.066 1.00 96.56 82 GLN A C 1
ATOM 635 O O . GLN A 1 82 ? -13.566 -2.524 1.998 1.00 96.56 82 GLN A O 1
ATOM 640 N N . GLU A 1 83 ? -11.807 -3.742 2.709 1.00 96.62 83 GLU A N 1
ATOM 641 C CA . GLU A 1 83 ? -12.597 -4.713 3.465 1.00 96.62 83 GLU A CA 1
ATOM 642 C C . GLU A 1 83 ? -13.556 -3.978 4.418 1.00 96.62 83 GLU A C 1
ATOM 644 O O . GLU A 1 83 ? -13.108 -3.066 5.121 1.00 96.62 83 GLU A O 1
ATOM 649 N N . PRO A 1 84 ? -14.858 -4.321 4.451 1.00 97.19 84 PRO A N 1
ATOM 650 C CA . PRO A 1 84 ? -15.855 -3.522 5.154 1.00 97.19 84 PRO A CA 1
ATOM 651 C C . PRO A 1 84 ? -15.500 -3.187 6.605 1.00 97.19 84 PRO A C 1
ATOM 653 O O . PRO A 1 84 ? -15.749 -2.061 7.041 1.00 97.19 84 PRO A O 1
ATOM 656 N N . ASP A 1 85 ? -14.940 -4.130 7.361 1.00 97.38 85 ASP A N 1
ATOM 657 C CA . ASP A 1 85 ? -14.682 -3.961 8.795 1.00 97.38 85 ASP A CA 1
ATOM 658 C C . ASP A 1 85 ? -13.462 -3.073 9.042 1.00 97.38 85 ASP A C 1
ATOM 660 O O . ASP A 1 85 ? -13.530 -2.123 9.831 1.00 97.38 85 ASP A O 1
ATOM 664 N N . LEU A 1 86 ? -12.385 -3.306 8.288 1.00 98.19 86 LEU A N 1
ATOM 665 C CA . LEU A 1 86 ? -11.203 -2.446 8.271 1.00 98.19 86 LEU A CA 1
ATOM 666 C C . LEU A 1 86 ? -11.549 -1.028 7.801 1.00 98.19 86 LEU A C 1
ATOM 668 O O . LEU A 1 86 ? -11.219 -0.055 8.477 1.00 98.19 86 LEU A O 1
ATOM 672 N N . LYS A 1 87 ? -12.303 -0.888 6.705 1.00 98.12 87 LYS A N 1
ATOM 673 C CA . LYS A 1 87 ? -12.750 0.408 6.176 1.00 98.12 87 LYS A CA 1
ATOM 674 C C . LYS A 1 87 ? -13.526 1.215 7.216 1.00 98.12 87 LYS A C 1
ATOM 676 O O . LYS A 1 87 ? -13.288 2.417 7.365 1.00 98.12 87 LYS A O 1
ATOM 681 N N . ARG A 1 88 ? -14.438 0.574 7.957 1.00 98.38 88 ARG A N 1
ATOM 682 C CA . ARG A 1 88 ? -15.169 1.227 9.057 1.00 98.38 88 ARG A CA 1
ATOM 683 C C . ARG A 1 88 ? -14.222 1.669 10.169 1.00 98.38 88 ARG A C 1
ATOM 685 O O . ARG A 1 88 ? -14.369 2.782 10.670 1.00 98.38 88 ARG A O 1
ATOM 692 N N . TRP A 1 89 ? -13.243 0.844 10.538 1.00 98.50 89 TRP A N 1
ATOM 693 C CA . TRP A 1 89 ? -12.241 1.209 11.540 1.00 98.50 89 TRP A CA 1
ATOM 694 C C . TRP A 1 89 ? -11.401 2.419 11.109 1.00 98.50 89 TRP A C 1
ATOM 696 O O .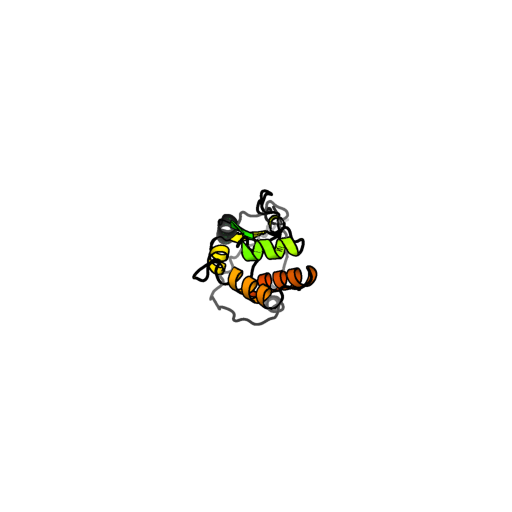 TRP A 1 89 ? -11.366 3.407 11.837 1.00 98.50 89 TRP A O 1
ATOM 706 N N . PHE A 1 90 ? -10.847 2.429 9.894 1.00 98.56 90 PHE A N 1
ATOM 707 C CA . PHE A 1 90 ? -10.101 3.581 9.367 1.00 98.56 90 PHE A CA 1
ATOM 708 C C . PHE A 1 90 ? -10.941 4.859 9.314 1.00 98.56 90 PHE A C 1
ATOM 710 O O . PHE A 1 90 ? -10.466 5.935 9.678 1.00 98.56 90 PHE A O 1
ATOM 717 N N . THR A 1 91 ? -12.215 4.739 8.933 1.00 98.06 91 THR A N 1
ATOM 718 C CA . THR A 1 91 ? -13.142 5.877 8.898 1.00 98.06 91 THR A CA 1
ATOM 719 C C . THR A 1 91 ? -13.344 6.463 10.299 1.00 98.06 91 THR A C 1
ATOM 721 O O . THR A 1 91 ? -13.244 7.677 10.463 1.00 98.06 91 THR A O 1
ATOM 724 N N . ARG A 1 92 ? -13.535 5.623 11.333 1.00 97.75 92 ARG A N 1
ATOM 725 C CA . ARG A 1 92 ? -13.600 6.073 12.741 1.00 97.75 92 ARG A CA 1
ATOM 726 C C . ARG A 1 92 ? -12.318 6.783 13.186 1.00 97.75 92 ARG A C 1
ATOM 728 O O . ARG A 1 92 ? -12.377 7.682 14.016 1.00 97.75 92 ARG A O 1
ATOM 735 N N . LYS A 1 93 ? -11.170 6.398 12.626 1.00 97.81 93 LYS A N 1
ATOM 736 C CA . LYS A 1 93 ? -9.855 7.008 12.883 1.00 97.81 93 LYS A CA 1
ATOM 737 C C . LYS A 1 93 ? -9.583 8.263 12.046 1.00 97.81 93 LYS A C 1
ATOM 739 O O . LYS A 1 93 ? -8.498 8.831 12.137 1.00 97.81 93 LYS A O 1
ATOM 744 N N . GLY A 1 94 ? -10.538 8.704 11.225 1.00 97.75 94 GLY A N 1
ATOM 745 C CA . GLY A 1 94 ? -10.379 9.875 10.363 1.00 97.75 94 GLY A CA 1
ATOM 746 C C . GLY A 1 94 ? -9.388 9.656 9.215 1.00 97.75 94 GLY A C 1
ATOM 747 O O . GLY A 1 94 ? -8.705 10.598 8.808 1.00 97.75 94 GLY A O 1
ATOM 748 N N . ILE A 1 95 ? -9.260 8.422 8.718 1.00 98.31 95 ILE A N 1
ATOM 749 C CA . ILE A 1 95 ? -8.412 8.062 7.574 1.00 98.31 95 ILE A CA 1
ATOM 750 C C . ILE A 1 95 ? -9.303 7.814 6.353 1.00 98.31 95 ILE A C 1
ATOM 752 O O . ILE A 1 95 ? -10.079 6.858 6.312 1.00 98.31 95 ILE A O 1
ATOM 756 N N . ASN A 1 96 ? -9.169 8.663 5.332 1.00 97.69 96 ASN A N 1
ATOM 757 C CA . ASN A 1 96 ? -9.819 8.465 4.042 1.00 97.69 96 ASN A CA 1
ATOM 758 C C . ASN A 1 96 ? -8.989 7.504 3.182 1.00 97.69 96 ASN A C 1
ATOM 760 O O . ASN A 1 96 ? -8.016 7.902 2.548 1.00 97.69 96 ASN A O 1
ATOM 764 N N . ILE A 1 97 ? -9.384 6.232 3.133 1.00 98.12 97 ILE A N 1
ATOM 765 C CA . ILE A 1 97 ? -8.615 5.181 2.448 1.00 98.12 97 ILE A CA 1
ATOM 766 C C . ILE A 1 97 ? -8.374 5.460 0.953 1.00 98.12 97 ILE A C 1
ATOM 768 O O . ILE A 1 97 ? -7.390 4.992 0.389 1.00 98.12 97 ILE A O 1
ATOM 772 N N . HIS A 1 98 ? -9.245 6.243 0.305 1.00 98.12 98 HIS A N 1
ATOM 773 C CA . HIS A 1 98 ? -9.138 6.561 -1.121 1.00 98.12 98 HIS A CA 1
ATOM 774 C C . HIS A 1 98 ? -8.043 7.589 -1.434 1.00 98.12 98 HIS A C 1
ATOM 776 O O . HIS A 1 98 ? -7.714 7.785 -2.602 1.00 98.12 98 HIS A O 1
ATOM 782 N N . GLU A 1 99 ? -7.465 8.242 -0.427 1.00 97.81 99 GLU A N 1
ATOM 783 C CA . GLU A 1 99 ? -6.315 9.138 -0.603 1.00 97.81 99 GLU A CA 1
ATOM 784 C C . GLU A 1 99 ? -4.990 8.371 -0.686 1.00 97.81 99 GLU A C 1
ATOM 786 O O . GLU A 1 99 ? -4.003 8.908 -1.186 1.00 97.81 99 GLU A O 1
ATOM 791 N N . PHE A 1 100 ? -4.980 7.104 -0.258 1.00 97.81 100 PHE A N 1
ATOM 792 C CA . PHE A 1 100 ? -3.767 6.324 -0.038 1.00 97.81 100 PHE A CA 1
ATOM 793 C C . PHE A 1 100 ? -3.784 5.040 -0.865 1.00 97.81 100 PHE A C 1
ATOM 795 O O . PHE A 1 100 ? -4.057 3.945 -0.366 1.00 97.81 100 PHE A O 1
ATOM 802 N N . THR A 1 101 ? -3.473 5.180 -2.153 1.00 98.19 101 THR A N 1
ATOM 803 C CA . THR A 1 101 ? -3.247 4.038 -3.044 1.00 98.19 101 THR A CA 1
ATOM 804 C C . THR A 1 101 ? -1.842 4.045 -3.617 1.00 98.19 101 THR A C 1
ATOM 806 O O . THR A 1 101 ? -1.225 5.099 -3.731 1.00 98.19 101 THR A O 1
ATOM 809 N N . MET A 1 102 ? -1.340 2.874 -3.986 1.00 97.12 102 MET A N 1
ATOM 810 C CA . MET A 1 102 ? -0.040 2.699 -4.618 1.00 97.12 102 MET A CA 1
ATOM 811 C C . MET A 1 102 ? -0.226 1.918 -5.923 1.00 97.12 102 MET A C 1
ATOM 813 O O . MET A 1 102 ? -0.790 0.824 -5.890 1.00 97.12 102 MET A O 1
ATOM 817 N N . PRO A 1 103 ? 0.189 2.449 -7.082 1.00 96.06 103 PRO A N 1
ATOM 818 C CA . PRO A 1 103 ? 0.214 1.689 -8.323 1.00 96.06 103 PRO A CA 1
ATOM 819 C C . PRO A 1 103 ? 1.283 0.603 -8.212 1.00 96.06 103 PRO A C 1
ATOM 821 O O . PRO A 1 103 ? 2.466 0.912 -8.098 1.00 96.06 103 PRO A O 1
ATOM 824 N N . LEU A 1 104 ? 0.861 -0.654 -8.235 1.00 95.31 104 LEU A N 1
ATOM 825 C CA . LEU A 1 104 ? 1.732 -1.821 -8.173 1.00 95.31 104 LEU A CA 1
ATOM 826 C C . LEU A 1 104 ? 1.604 -2.617 -9.459 1.00 95.31 104 LEU A C 1
ATOM 828 O O . LEU A 1 104 ? 0.541 -2.618 -10.080 1.00 95.31 104 LEU A O 1
ATOM 832 N N . LEU A 1 105 ? 2.659 -3.336 -9.833 1.00 94.88 105 LEU A N 1
ATOM 833 C CA . LEU A 1 105 ? 2.542 -4.351 -10.871 1.00 94.88 105 LEU A CA 1
ATOM 834 C C . LEU A 1 105 ? 1.459 -5.373 -10.483 1.00 94.88 105 LEU A C 1
ATOM 836 O O . LEU A 1 105 ? 1.300 -5.725 -9.311 1.00 94.88 105 LEU A O 1
ATOM 840 N N . VAL A 1 106 ? 0.695 -5.834 -11.475 1.00 95.06 106 VAL A N 1
ATOM 841 C CA . VAL A 1 106 ? -0.443 -6.750 -11.262 1.00 95.06 106 VAL A CA 1
ATOM 842 C C . VAL A 1 106 ? -0.028 -8.042 -10.549 1.00 95.06 106 VAL A C 1
ATOM 844 O O . VAL A 1 106 ? -0.778 -8.570 -9.731 1.00 95.06 106 VAL A O 1
ATOM 847 N N . ASP A 1 107 ? 1.160 -8.563 -10.837 1.00 94.44 107 ASP A N 1
ATOM 848 C CA . ASP A 1 107 ? 1.718 -9.749 -10.185 1.00 94.44 107 ASP A CA 1
ATOM 849 C C . ASP A 1 107 ? 1.986 -9.517 -8.689 1.00 94.44 107 ASP A C 1
ATOM 851 O O . ASP A 1 107 ? 1.574 -10.335 -7.864 1.00 94.44 107 ASP A O 1
ATOM 855 N N . VAL A 1 108 ? 2.586 -8.380 -8.325 1.00 95.25 108 VAL A N 1
ATOM 856 C CA . VAL A 1 108 ? 2.807 -7.969 -6.930 1.00 95.25 108 VAL A CA 1
ATOM 857 C C . VAL A 1 108 ? 1.472 -7.778 -6.211 1.00 95.25 108 VAL A C 1
ATOM 859 O O . VAL A 1 108 ? 1.279 -8.333 -5.130 1.00 95.25 108 VAL A O 1
ATOM 862 N N . HIS A 1 109 ? 0.524 -7.061 -6.823 1.00 95.81 109 HIS A N 1
ATOM 863 C CA . HIS A 1 109 ? -0.808 -6.841 -6.251 1.00 95.81 109 HIS A CA 1
ATOM 864 C C . HIS A 1 109 ? -1.543 -8.165 -5.987 1.00 95.81 109 HIS A C 1
ATOM 866 O O . HIS A 1 109 ? -2.125 -8.369 -4.922 1.00 95.81 109 HIS A O 1
ATOM 872 N N . ARG A 1 110 ? -1.461 -9.123 -6.918 1.00 94.25 110 ARG A N 1
ATOM 873 C CA . ARG A 1 110 ? -2.065 -10.450 -6.741 1.00 94.25 110 ARG A CA 1
ATOM 874 C C . ARG A 1 110 ? -1.374 -11.265 -5.658 1.00 94.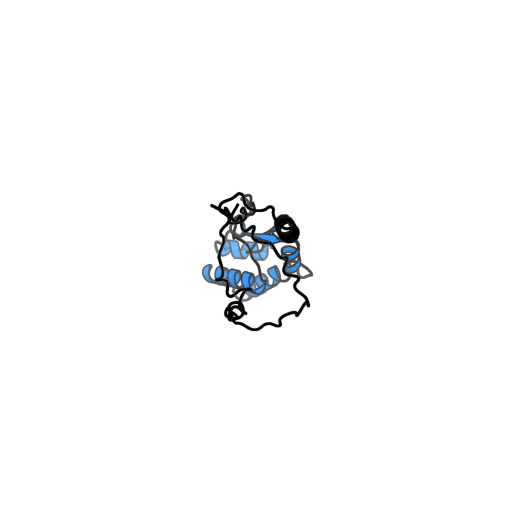25 110 ARG A C 1
ATOM 876 O O . ARG A 1 110 ? -2.077 -11.908 -4.885 1.00 94.25 110 ARG A O 1
ATOM 883 N N . ARG A 1 111 ? -0.040 -11.224 -5.587 1.00 94.38 111 ARG A N 1
ATOM 884 C CA . ARG A 1 111 ? 0.766 -11.967 -4.605 1.00 94.38 111 ARG A CA 1
ATOM 885 C C . ARG A 1 111 ? 0.409 -11.611 -3.164 1.00 94.38 111 ARG A C 1
ATOM 887 O O . ARG A 1 111 ? 0.399 -12.489 -2.315 1.00 94.38 111 ARG A O 1
ATOM 894 N N . ILE A 1 112 ? 0.113 -10.345 -2.878 1.00 95.00 112 ILE A N 1
ATOM 895 C CA . ILE A 1 112 ? -0.208 -9.908 -1.509 1.00 95.00 112 ILE A CA 1
ATOM 896 C C . ILE A 1 112 ? -1.677 -10.158 -1.121 1.00 95.00 112 ILE A C 1
ATOM 898 O O . ILE A 1 112 ? -2.007 -10.164 0.066 1.00 95.00 112 ILE A O 1
ATOM 902 N N . HIS A 1 113 ? -2.544 -10.409 -2.110 1.00 95.00 113 HIS A N 1
ATOM 903 C CA . HIS A 1 113 ? -3.977 -10.668 -1.931 1.00 95.00 113 HIS A CA 1
ATOM 904 C C . HIS A 1 113 ? -4.405 -12.132 -2.137 1.00 95.00 113 HIS A C 1
ATOM 906 O O . HIS A 1 113 ? -5.561 -12.459 -1.870 1.00 95.00 113 HIS A O 1
ATOM 912 N N . HIS A 1 114 ? -3.503 -13.011 -2.576 1.00 88.44 114 HIS A N 1
ATOM 913 C CA . HIS A 1 114 ? -3.765 -14.438 -2.784 1.00 88.44 114 HIS A CA 1
ATOM 914 C C . HIS A 1 114 ? -2.616 -15.297 -2.242 1.00 88.44 114 HIS A C 1
ATOM 916 O O . HIS A 1 114 ? -1.469 -14.856 -2.300 1.00 88.44 114 HIS A O 1
ATOM 922 N N . PRO A 1 115 ? -2.870 -16.550 -1.815 1.00 78.19 115 PRO A N 1
ATOM 923 C CA . PRO A 1 115 ? -4.161 -17.257 -1.725 1.00 78.19 115 PRO A CA 1
ATOM 924 C C . PRO A 1 115 ? -4.889 -16.904 -0.390 1.00 78.19 115 PRO A C 1
ATOM 926 O O . PRO A 1 115 ? -4.544 -15.873 0.186 1.00 78.19 115 PRO A O 1
ATOM 929 N N . PRO A 1 116 ? -5.930 -17.636 0.084 1.00 70.56 116 PRO A N 1
ATOM 930 C CA . PRO A 1 116 ? -6.687 -17.286 1.295 1.00 70.56 116 PRO A CA 1
ATOM 931 C C . PRO A 1 116 ? -5.802 -16.952 2.503 1.00 70.56 116 PRO A C 1
ATOM 933 O O . PRO A 1 116 ? -4.716 -17.523 2.625 1.00 70.56 116 PRO A O 1
ATOM 936 N N . PRO A 1 117 ? -6.253 -16.076 3.419 1.00 83.81 117 PRO A N 1
ATOM 937 C CA . PRO A 1 117 ? -7.635 -15.624 3.684 1.00 83.81 117 PRO A CA 1
ATOM 938 C C . PRO A 1 117 ? -8.167 -14.542 2.715 1.00 83.81 117 PRO A C 1
ATOM 940 O O . PRO A 1 117 ? -7.428 -14.091 1.844 1.00 83.81 117 PRO A O 1
ATOM 943 N N . PRO A 1 118 ? -9.448 -14.114 2.807 1.00 86.06 118 PRO A N 1
ATOM 944 C CA . PRO A 1 118 ? -9.980 -13.026 1.983 1.00 86.06 118 PRO A CA 1
ATOM 945 C C . PRO A 1 118 ? -9.110 -11.764 2.055 1.00 86.06 118 PRO A C 1
ATOM 947 O O . PRO A 1 118 ? -8.848 -11.236 3.137 1.00 86.06 118 PRO A O 1
ATOM 950 N N . GLY A 1 119 ? -8.652 -11.294 0.893 1.00 87.88 119 GLY A N 1
ATOM 951 C CA . GLY A 1 119 ? -7.709 -10.177 0.793 1.00 87.88 119 GLY A CA 1
ATOM 952 C C . GLY A 1 119 ? -6.254 -10.530 1.130 1.00 87.88 119 GLY A C 1
ATOM 953 O O . GLY A 1 119 ? -5.437 -9.620 1.256 1.00 87.88 119 GLY A O 1
ATOM 954 N N . GLY A 1 120 ? -5.923 -11.816 1.245 1.00 94.94 120 GLY A N 1
ATOM 955 C CA . GLY A 1 120 ? -4.573 -12.350 1.401 1.00 94.94 120 GLY A CA 1
ATOM 956 C C . GLY A 1 120 ? -3.846 -11.897 2.663 1.00 94.94 120 GLY A C 1
ATOM 957 O O . GLY A 1 120 ? -4.444 -11.431 3.637 1.00 94.94 120 GLY A O 1
ATOM 958 N N . ALA A 1 121 ? -2.522 -12.035 2.621 1.00 95.88 121 ALA A N 1
ATOM 959 C CA . ALA A 1 121 ? -1.631 -11.676 3.719 1.00 95.88 121 ALA A CA 1
ATOM 960 C C . ALA A 1 121 ? -1.691 -10.177 4.063 1.00 95.88 121 ALA A C 1
ATOM 962 O O . ALA A 1 121 ? -1.544 -9.816 5.229 1.00 95.88 121 ALA A O 1
ATOM 963 N N . TRP A 1 122 ? -1.979 -9.312 3.083 1.00 97.38 122 TRP A N 1
ATOM 964 C CA . TRP A 1 122 ? -2.127 -7.875 3.324 1.00 97.38 122 TRP A CA 1
ATOM 965 C C . TRP A 1 122 ? -3.297 -7.559 4.263 1.00 97.38 122 TRP A C 1
ATOM 967 O O . TRP A 1 122 ? -3.124 -6.883 5.277 1.00 97.38 122 TRP A O 1
ATOM 977 N N . ASN A 1 123 ? -4.498 -8.067 3.962 1.00 97.44 123 ASN A N 1
ATOM 978 C CA . ASN A 1 123 ? -5.659 -7.835 4.824 1.00 97.44 123 ASN A CA 1
ATOM 979 C C . ASN A 1 123 ? -5.531 -8.561 6.165 1.00 97.44 123 ASN A C 1
ATOM 981 O O . ASN A 1 123 ? -6.002 -8.047 7.174 1.00 97.44 123 ASN A O 1
ATOM 985 N N . GLU A 1 124 ? -4.906 -9.740 6.186 1.00 97.25 124 GLU A N 1
ATOM 986 C CA . GLU A 1 124 ? -4.642 -10.476 7.426 1.00 97.25 124 GLU A CA 1
ATOM 987 C C . GLU A 1 124 ? -3.799 -9.654 8.406 1.00 97.25 124 GLU A C 1
ATOM 989 O O . GLU A 1 124 ? -4.204 -9.489 9.554 1.00 97.25 124 GLU A O 1
ATOM 994 N N . ALA A 1 125 ? -2.691 -9.066 7.946 1.00 97.50 125 ALA A N 1
ATOM 995 C CA . ALA A 1 125 ? -1.845 -8.216 8.782 1.00 97.50 125 ALA A CA 1
ATOM 996 C C . ALA A 1 125 ? -2.632 -7.023 9.355 1.00 97.50 125 ALA A C 1
ATOM 998 O O . ALA A 1 125 ? -2.589 -6.742 10.554 1.00 97.50 125 ALA A O 1
ATOM 999 N N . TRP A 1 126 ? -3.454 -6.377 8.523 1.00 98.31 126 TRP A N 1
ATOM 1000 C CA . TRP A 1 126 ? -4.336 -5.302 8.975 1.00 98.31 126 TRP A CA 1
ATOM 1001 C C . TRP A 1 126 ? -5.385 -5.751 9.995 1.00 98.31 126 TRP A C 1
ATOM 1003 O O . TRP A 1 126 ? -5.656 -5.008 10.940 1.00 98.31 126 TRP A O 1
ATOM 1013 N N . ARG A 1 127 ? -5.972 -6.943 9.833 1.00 98.00 127 ARG A N 1
ATOM 1014 C CA . ARG A 1 127 ? -6.927 -7.504 10.802 1.00 98.00 127 ARG A CA 1
ATOM 1015 C C . ARG A 1 127 ? -6.253 -7.752 12.147 1.00 98.00 127 ARG A C 1
ATOM 1017 O O . ARG A 1 127 ? -6.741 -7.251 13.155 1.00 98.00 127 ARG A O 1
ATOM 1024 N N . GLN A 1 128 ? -5.095 -8.408 12.152 1.00 97.94 128 GLN A N 1
ATOM 1025 C CA . GLN A 1 128 ? -4.329 -8.673 13.374 1.00 97.94 128 GLN A CA 1
ATOM 1026 C C . GLN A 1 128 ? -3.941 -7.384 14.106 1.00 97.94 128 GLN A C 1
ATOM 1028 O O . GLN A 1 128 ? -4.090 -7.287 15.328 1.00 97.94 128 GLN A O 1
ATOM 1033 N N . TYR A 1 129 ? -3.491 -6.368 13.365 1.00 98.44 129 TYR A N 1
ATOM 1034 C CA . TYR A 1 129 ? -3.149 -5.075 13.948 1.00 98.44 129 TYR A CA 1
ATOM 1035 C C . TYR A 1 129 ? -4.377 -4.366 14.522 1.00 98.44 129 TYR A C 1
ATOM 1037 O O . TYR A 1 129 ? -4.353 -3.950 15.677 1.00 98.44 129 TYR A O 1
ATOM 1045 N N . LYS A 1 130 ? -5.481 -4.293 13.767 1.00 98.12 130 LYS A N 1
ATOM 1046 C CA . LYS A 1 130 ? -6.744 -3.717 14.251 1.00 98.12 130 LYS A CA 1
ATOM 1047 C C . LYS A 1 130 ? -7.207 -4.398 15.541 1.00 98.12 130 LYS A C 1
ATOM 1049 O O . LYS A 1 130 ? -7.610 -3.710 16.473 1.00 98.12 130 LYS A O 1
ATOM 1054 N N . ASP A 1 131 ? -7.178 -5.726 15.591 1.00 97.69 131 ASP A N 1
ATOM 1055 C CA . ASP A 1 131 ? -7.724 -6.488 16.717 1.00 97.69 131 ASP A CA 1
ATOM 1056 C C . ASP A 1 131 ? -6.890 -6.319 17.995 1.00 97.69 131 ASP A C 1
ATOM 1058 O O . ASP A 1 131 ? -7.437 -6.317 19.096 1.00 97.69 131 ASP A O 1
ATOM 1062 N N . SER A 1 132 ? -5.582 -6.096 17.857 1.00 97.44 132 SER A N 1
ATOM 1063 C CA . SER A 1 132 ? -4.682 -5.801 18.981 1.00 97.44 132 SER A CA 1
ATOM 1064 C C . SER A 1 132 ? -4.597 -4.308 19.334 1.00 97.44 132 SER A C 1
ATOM 1066 O O . SER A 1 132 ? -4.249 -3.972 20.465 1.00 97.44 132 SER A O 1
ATOM 1068 N N . HIS A 1 133 ? -4.951 -3.411 18.407 1.00 96.75 133 HIS A N 1
ATOM 1069 C CA . HIS A 1 133 ? -4.749 -1.963 18.524 1.00 96.75 133 HIS A CA 1
ATOM 1070 C C . HIS A 1 133 ? -5.992 -1.141 18.115 1.00 96.75 133 HIS A C 1
ATOM 1072 O O . HIS A 1 133 ? -5.866 -0.088 17.486 1.00 96.75 133 HIS A O 1
ATOM 1078 N N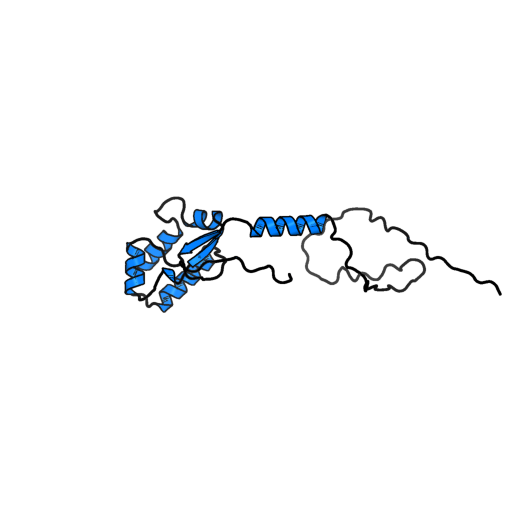 . ASP A 1 134 ? -7.213 -1.554 18.492 1.00 95.69 134 ASP A N 1
ATOM 1079 C CA . ASP A 1 134 ? -8.450 -0.852 18.070 1.00 95.69 134 ASP A CA 1
ATOM 1080 C C . ASP A 1 134 ? -8.440 0.639 18.460 1.00 95.69 134 ASP A C 1
ATOM 1082 O O . ASP A 1 134 ? -8.960 1.480 17.722 1.00 95.69 134 ASP A O 1
ATOM 1086 N N . ASN A 1 135 ? -7.764 0.995 19.560 1.00 96.56 135 ASN A N 1
ATOM 1087 C CA . ASN A 1 135 ? -7.621 2.364 20.064 1.00 96.56 135 ASN A CA 1
ATOM 1088 C C . ASN A 1 135 ? -6.378 3.124 19.568 1.00 96.56 135 ASN A C 1
ATOM 1090 O O . ASN A 1 135 ? -6.231 4.286 19.941 1.00 96.56 135 ASN A O 1
ATOM 1094 N N . ALA A 1 136 ? -5.554 2.555 18.680 1.00 97.00 136 ALA A N 1
ATOM 1095 C CA . ALA A 1 136 ? -4.360 3.230 18.162 1.00 97.00 136 ALA A CA 1
ATOM 1096 C C . ALA A 1 136 ? -4.675 4.629 17.593 1.00 97.00 136 ALA A C 1
ATOM 1098 O O . ALA A 1 136 ? -5.706 4.802 16.918 1.00 97.00 136 ALA A O 1
ATOM 1099 N N . PRO A 1 137 ? -3.823 5.637 17.858 1.00 97.38 137 PRO A N 1
ATOM 1100 C CA . PRO A 1 137 ? -3.935 6.944 17.236 1.00 97.38 137 PRO A CA 1
ATOM 1101 C C . PRO A 1 137 ? -3.563 6.866 15.749 1.00 97.38 137 PRO A C 1
ATOM 1103 O O . PRO A 1 137 ? -2.873 5.951 15.292 1.00 97.38 137 PRO A O 1
ATOM 1106 N N . LYS A 1 138 ? -4.021 7.852 14.975 1.00 97.62 138 LYS A N 1
ATOM 1107 C CA . LYS A 1 138 ? -3.870 7.895 13.513 1.00 97.62 138 LYS A CA 1
ATOM 1108 C C . LYS A 1 138 ? -2.402 7.810 13.074 1.00 97.62 138 LYS A C 1
ATOM 1110 O O . LYS A 1 138 ? -2.087 7.158 12.083 1.00 97.62 138 LYS A O 1
ATOM 1115 N N . GLU A 1 139 ? -1.499 8.416 13.836 1.00 98.12 139 GLU A N 1
ATOM 1116 C CA . GLU A 1 139 ? -0.059 8.425 13.583 1.00 98.12 139 GLU A CA 1
ATOM 1117 C C . GLU A 1 139 ? 0.547 7.022 13.677 1.00 98.12 139 GLU A C 1
ATOM 1119 O O . GLU A 1 139 ? 1.428 6.679 12.894 1.00 98.12 139 GLU A O 1
ATOM 1124 N N . GLU A 1 140 ? 0.077 6.197 14.611 1.00 98.31 140 GLU A N 1
ATOM 1125 C CA . GLU A 1 140 ? 0.554 4.822 14.766 1.00 98.31 140 GLU A CA 1
ATOM 1126 C C . GLU A 1 140 ? 0.061 3.934 13.621 1.00 98.31 140 GLU A C 1
ATOM 1128 O O . GLU A 1 140 ? 0.840 3.178 13.047 1.00 98.31 140 GLU A O 1
ATOM 1133 N N . ILE A 1 141 ? -1.187 4.133 13.191 1.00 98.62 141 ILE A N 1
ATOM 1134 C CA . ILE A 1 141 ? -1.757 3.454 12.023 1.00 98.62 141 ILE A CA 1
ATOM 1135 C C . ILE A 1 141 ? -0.954 3.786 10.755 1.00 98.62 141 ILE A C 1
ATOM 1137 O O . ILE A 1 141 ? -0.681 2.901 9.943 1.00 98.62 141 ILE A O 1
ATOM 1141 N N . TYR A 1 142 ? -0.519 5.041 10.588 1.00 98.44 142 TYR A N 1
ATOM 1142 C CA . TYR A 1 142 ? 0.372 5.416 9.485 1.00 98.44 142 TYR A CA 1
ATOM 1143 C C . TYR A 1 142 ? 1.761 4.785 9.590 1.00 98.44 142 TYR A C 1
ATOM 1145 O O . TYR A 1 142 ? 2.310 4.368 8.569 1.00 98.44 142 TYR A O 1
ATOM 1153 N N . ARG A 1 143 ? 2.335 4.689 10.796 1.00 98.56 143 ARG A N 1
ATOM 1154 C CA . ARG A 1 143 ? 3.615 3.991 10.996 1.00 98.56 143 ARG A CA 1
ATOM 1155 C C . ARG A 1 143 ? 3.496 2.521 10.615 1.00 98.56 143 ARG A C 1
ATOM 1157 O O . ARG A 1 143 ? 4.351 2.027 9.886 1.00 98.56 143 ARG A O 1
ATOM 1164 N N . TYR A 1 144 ? 2.416 1.862 11.028 1.00 98.69 144 TYR A N 1
ATOM 1165 C CA . TYR A 1 144 ? 2.166 0.471 10.673 1.00 98.69 144 TYR A CA 1
ATOM 1166 C C . TYR A 1 144 ? 1.960 0.286 9.163 1.00 98.69 144 TYR A C 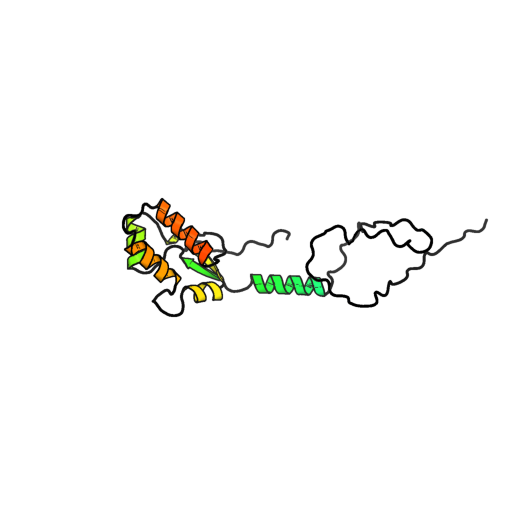1
ATOM 1168 O O . TYR A 1 144 ? 2.516 -0.635 8.575 1.00 98.69 144 TYR A O 1
ATOM 1176 N N . ALA A 1 145 ? 1.271 1.215 8.491 1.00 98.56 145 ALA A N 1
ATOM 1177 C CA . ALA A 1 145 ? 1.189 1.207 7.029 1.00 98.56 145 ALA A CA 1
ATOM 1178 C C . ALA A 1 145 ? 2.580 1.272 6.367 1.00 98.56 145 ALA A C 1
ATOM 1180 O O . ALA A 1 145 ? 2.843 0.538 5.417 1.00 98.56 145 ALA A O 1
ATOM 1181 N N . GLY A 1 146 ? 3.480 2.119 6.880 1.00 98.12 146 GLY A N 1
ATOM 1182 C CA . GLY A 1 146 ? 4.869 2.193 6.417 1.00 98.12 146 GLY A CA 1
ATOM 1183 C C . GLY A 1 146 ? 5.652 0.900 6.659 1.00 98.12 146 GLY A C 1
ATOM 1184 O O . GLY A 1 146 ? 6.384 0.458 5.776 1.00 98.12 146 GLY A O 1
ATOM 1185 N N . GLN A 1 147 ? 5.451 0.265 7.816 1.00 98.50 147 GLN A N 1
ATOM 1186 C CA . GLN A 1 147 ? 6.028 -1.042 8.130 1.00 98.50 147 GLN A CA 1
ATOM 1187 C C . GLN A 1 147 ? 5.559 -2.112 7.136 1.00 98.50 147 GLN A C 1
ATOM 1189 O O . GLN A 1 147 ? 6.398 -2.800 6.564 1.00 98.50 147 GLN A O 1
ATOM 1194 N N . LEU A 1 148 ? 4.256 -2.202 6.850 1.00 98.25 148 LEU A N 1
ATOM 1195 C CA . LEU A 1 148 ? 3.733 -3.170 5.880 1.00 98.25 148 LEU A CA 1
ATOM 1196 C C . LEU A 1 148 ? 4.245 -2.916 4.459 1.00 98.25 148 LEU A C 1
ATOM 1198 O O . LEU A 1 148 ? 4.567 -3.862 3.749 1.00 98.25 148 LEU A O 1
ATOM 1202 N N . ILE A 1 149 ? 4.358 -1.654 4.034 1.00 98.25 149 ILE A N 1
ATOM 1203 C CA . ILE A 1 149 ? 4.966 -1.311 2.737 1.00 98.25 149 ILE A CA 1
ATOM 1204 C C . ILE A 1 149 ? 6.390 -1.873 2.646 1.00 98.25 149 ILE A C 1
ATOM 1206 O O . ILE 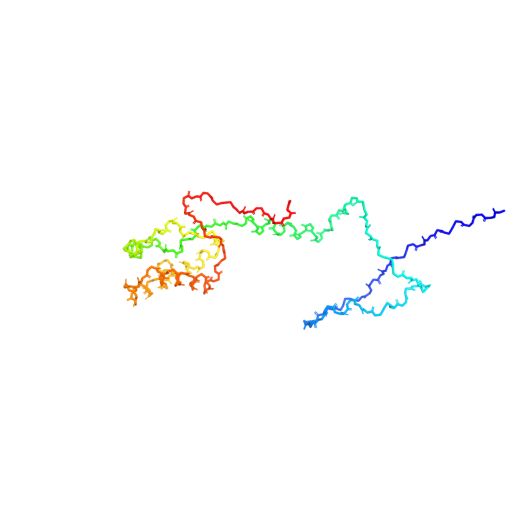A 1 149 ? 6.751 -2.433 1.614 1.00 98.25 149 ILE A O 1
ATOM 1210 N N . TYR A 1 150 ? 7.176 -1.758 3.719 1.00 97.94 150 TYR A N 1
ATOM 1211 C CA . TYR A 1 150 ? 8.528 -2.306 3.781 1.00 97.94 150 TYR A CA 1
ATOM 1212 C C . TYR A 1 150 ? 8.537 -3.843 3.804 1.00 97.94 150 TYR A C 1
ATOM 1214 O O . TYR A 1 150 ? 9.214 -4.456 2.985 1.00 97.94 150 TYR A O 1
ATOM 1222 N N . GLU A 1 151 ? 7.760 -4.470 4.690 1.00 97.12 151 GLU A N 1
ATOM 1223 C CA . GLU A 1 151 ? 7.721 -5.931 4.869 1.00 97.12 151 GLU A CA 1
ATOM 1224 C C . GLU A 1 151 ? 7.225 -6.680 3.628 1.00 97.12 151 GLU A C 1
ATOM 1226 O O . GLU A 1 151 ? 7.695 -7.777 3.337 1.00 97.12 151 GLU A O 1
ATOM 1231 N N . PHE A 1 152 ? 6.293 -6.087 2.879 1.00 96.12 152 PHE A N 1
ATOM 1232 C CA . PHE A 1 152 ? 5.770 -6.652 1.634 1.00 96.12 152 PHE A CA 1
ATOM 1233 C C . PHE A 1 152 ? 6.540 -6.189 0.387 1.00 96.12 152 PHE A C 1
ATOM 1235 O O . PHE A 1 152 ? 6.141 -6.528 -0.732 1.00 96.12 152 PHE A O 1
ATOM 1242 N N . GLU A 1 153 ? 7.627 -5.431 0.573 1.00 96.44 153 GLU A N 1
ATOM 1243 C CA . GLU A 1 153 ? 8.509 -4.929 -0.487 1.00 96.44 153 GLU A CA 1
ATOM 1244 C C . GLU A 1 153 ? 7.748 -4.134 -1.564 1.00 96.44 153 GLU A C 1
ATOM 1246 O O . GLU A 1 153 ? 7.970 -4.277 -2.770 1.00 96.44 153 GLU A O 1
ATOM 1251 N N . LEU A 1 154 ? 6.797 -3.301 -1.134 1.00 96.38 154 LEU A N 1
ATOM 1252 C CA . LEU A 1 154 ? 5.976 -2.503 -2.036 1.00 96.38 154 LEU A CA 1
ATOM 1253 C C . LEU A 1 154 ? 6.729 -1.247 -2.472 1.00 96.38 154 LEU A C 1
ATOM 1255 O O . LEU A 1 154 ? 7.212 -0.467 -1.651 1.00 96.38 154 LEU A O 1
ATOM 1259 N N . VAL A 1 155 ? 6.783 -1.022 -3.784 1.00 92.88 155 VAL A N 1
ATOM 1260 C CA . VAL A 1 155 ? 7.473 0.123 -4.382 1.00 92.88 155 VAL A CA 1
ATOM 1261 C C . VAL A 1 155 ? 6.513 0.884 -5.281 1.00 92.88 155 VAL A C 1
ATOM 1263 O O . VAL A 1 155 ? 5.966 0.338 -6.236 1.00 92.88 155 VAL A O 1
ATOM 1266 N N . GLY A 1 156 ? 6.344 2.172 -4.998 1.00 91.75 156 GLY A N 1
ATOM 1267 C CA . GLY A 1 156 ? 5.544 3.063 -5.825 1.00 91.75 156 GLY A CA 1
ATOM 1268 C C . GLY A 1 156 ? 5.205 4.376 -5.122 1.00 91.75 156 GLY A C 1
ATOM 1269 O O . GLY A 1 156 ? 5.373 4.506 -3.908 1.00 91.75 156 GLY A O 1
ATOM 1270 N N . PRO A 1 157 ? 4.727 5.379 -5.874 1.00 94.19 157 PRO A N 1
ATOM 1271 C CA . PRO A 1 157 ? 4.237 6.616 -5.287 1.00 94.19 157 PRO A CA 1
ATOM 1272 C C . PRO A 1 157 ? 2.893 6.390 -4.585 1.00 94.19 157 PRO A C 1
ATOM 1274 O O . PRO A 1 157 ? 2.063 5.606 -5.048 1.00 94.19 157 PRO A O 1
ATOM 1277 N N . ILE A 1 158 ? 2.638 7.152 -3.521 1.00 95.75 158 ILE A N 1
ATOM 1278 C CA . ILE A 1 158 ? 1.301 7.245 -2.929 1.00 95.75 158 ILE A CA 1
ATOM 1279 C C . ILE A 1 158 ? 0.478 8.239 -3.751 1.00 95.75 158 ILE A C 1
ATOM 1281 O O . ILE A 1 158 ? 0.869 9.393 -3.930 1.00 95.75 158 ILE A O 1
ATOM 1285 N N . VAL A 1 159 ? -0.665 7.787 -4.260 1.00 96.19 159 VAL A N 1
ATOM 1286 C CA . VAL A 1 159 ? -1.575 8.573 -5.096 1.00 96.19 159 VAL A CA 1
ATOM 1287 C C . VAL A 1 159 ? -3.032 8.374 -4.664 1.00 96.19 159 VAL A C 1
ATOM 1289 O O . VAL A 1 159 ? -3.398 7.284 -4.219 1.00 96.19 159 VAL A O 1
ATOM 1292 N N . PRO A 1 160 ? -3.914 9.370 -4.861 1.00 97.06 160 PRO A N 1
ATOM 1293 C CA . PRO A 1 160 ? -5.348 9.177 -4.670 1.00 97.06 160 PRO A CA 1
ATOM 1294 C C . PRO A 1 160 ? -5.938 8.169 -5.668 1.00 97.06 160 PRO A C 1
ATOM 1296 O O . PRO A 1 160 ? -5.569 8.144 -6.848 1.00 97.06 160 PRO A O 1
ATOM 1299 N N . TYR A 1 161 ? -6.916 7.379 -5.228 1.00 95.31 161 TYR A N 1
ATOM 1300 C CA . TYR A 1 161 ? -7.558 6.333 -6.026 1.00 95.31 161 TYR A CA 1
ATOM 1301 C C . TYR A 1 161 ? -8.247 6.886 -7.281 1.00 95.31 161 TYR A C 1
ATOM 1303 O O . TYR A 1 161 ? -8.025 6.382 -8.381 1.00 95.31 161 TYR A O 1
ATOM 1311 N N . TYR A 1 162 ? -9.002 7.978 -7.148 1.00 93.56 162 TYR A N 1
ATOM 1312 C CA . TYR A 1 162 ? -9.780 8.558 -8.251 1.00 93.56 162 TYR A CA 1
ATOM 1313 C C . TYR A 1 162 ? -8.972 9.471 -9.190 1.00 93.56 162 TYR A C 1
ATOM 1315 O O . TYR A 1 162 ? -9.499 9.954 -10.187 1.00 93.56 162 TYR A O 1
ATOM 1323 N N . ARG A 1 163 ? -7.685 9.717 -8.909 1.00 90.81 163 ARG A N 1
ATOM 1324 C CA . ARG A 1 163 ? -6.806 10.501 -9.791 1.00 90.81 163 ARG A CA 1
ATOM 1325 C C . ARG A 1 163 ? -6.198 9.599 -10.860 1.00 90.81 163 ARG A C 1
ATOM 1327 O O . ARG A 1 163 ? -5.660 8.560 -10.512 1.00 90.81 163 ARG A O 1
ATOM 1334 N N . GLN A 1 164 ? -6.198 9.970 -12.136 1.00 84.94 164 GLN A N 1
ATOM 1335 C CA . GLN A 1 164 ? -5.475 9.176 -13.138 1.00 84.94 164 GLN A CA 1
ATOM 1336 C C . GLN A 1 164 ? -3.982 9.103 -12.788 1.00 84.94 164 GLN A C 1
ATOM 1338 O O . GLN A 1 164 ? -3.371 10.114 -12.444 1.00 84.94 164 GLN A O 1
ATOM 1343 N N . TRP A 1 165 ? -3.412 7.898 -12.828 1.00 79.25 165 TRP A N 1
ATOM 1344 C CA . TRP A 1 165 ? -1.979 7.702 -12.647 1.00 79.25 165 TRP A CA 1
ATOM 1345 C C . TRP A 1 165 ? -1.356 7.324 -13.979 1.00 79.25 165 TRP A C 1
ATOM 1347 O O . TRP A 1 165 ? -1.768 6.359 -14.619 1.00 79.25 165 TRP A O 1
ATOM 1357 N N . THR A 1 166 ? -0.348 8.091 -14.362 1.00 79.56 166 THR A N 1
ATOM 1358 C CA . THR A 1 166 ? 0.536 7.803 -15.482 1.00 79.56 166 THR A CA 1
ATOM 1359 C C . THR A 1 166 ? 1.928 7.609 -14.919 1.00 79.56 166 THR A C 1
ATOM 1361 O O . THR A 1 166 ? 2.379 8.429 -14.112 1.00 79.56 166 THR A O 1
ATOM 1364 N N . GLN A 1 167 ? 2.622 6.552 -15.343 1.00 74.81 167 GLN A N 1
ATOM 1365 C CA . GLN A 1 167 ? 4.033 6.419 -15.008 1.00 74.81 167 GLN A CA 1
ATOM 1366 C C . GLN A 1 167 ? 4.792 7.667 -15.476 1.00 74.81 167 GLN A C 1
ATOM 1368 O O . GLN A 1 167 ? 4.602 8.090 -16.622 1.00 74.81 167 GLN A O 1
ATOM 1373 N N . PRO A 1 168 ? 5.645 8.262 -14.625 1.00 73.75 168 PRO A N 1
ATOM 1374 C CA . PRO A 1 168 ? 6.474 9.374 -15.052 1.00 73.75 168 PRO A CA 1
ATOM 1375 C C . PRO A 1 168 ? 7.392 8.950 -16.216 1.00 73.75 168 PRO A C 1
ATOM 1377 O O . PRO A 1 168 ? 7.728 7.762 -16.362 1.00 73.75 168 PRO A O 1
ATOM 1380 N N . PRO A 1 169 ? 7.783 9.901 -17.082 1.00 72.56 169 PRO A N 1
ATOM 1381 C CA . PRO A 1 169 ? 8.771 9.635 -18.118 1.00 72.56 169 PRO A CA 1
ATOM 1382 C C . PRO A 1 169 ? 10.111 9.212 -17.488 1.00 72.56 169 PRO A C 1
ATOM 1384 O O . PRO A 1 169 ? 10.377 9.547 -16.329 1.00 72.56 169 PRO A O 1
ATOM 1387 N N . PRO A 1 170 ? 10.968 8.477 -18.221 1.00 68.12 170 PRO A N 1
ATOM 1388 C CA . PRO A 1 170 ? 12.311 8.163 -17.751 1.00 68.12 170 PRO A CA 1
ATOM 1389 C C . PRO A 1 170 ? 13.075 9.460 -17.476 1.00 68.12 170 PRO A C 1
ATOM 1391 O O . PRO A 1 170 ? 12.974 10.418 -18.243 1.00 68.12 170 PRO A O 1
ATOM 1394 N N . ILE A 1 171 ? 13.862 9.491 -16.403 1.00 55.44 171 ILE A N 1
ATOM 1395 C CA . ILE A 1 171 ? 14.758 10.618 -16.138 1.00 55.44 171 ILE A CA 1
ATOM 1396 C C . ILE A 1 171 ? 15.854 10.594 -17.215 1.00 55.44 171 ILE A C 1
ATOM 1398 O O . ILE A 1 171 ? 16.647 9.655 -17.254 1.00 55.44 171 ILE A O 1
ATOM 1402 N N . GLY A 1 172 ? 15.881 11.603 -18.094 1.00 56.16 172 GLY A N 1
ATOM 1403 C CA . GLY A 1 172 ? 16.900 11.759 -19.146 1.00 56.16 172 GLY A CA 1
ATOM 1404 C C . GLY A 1 172 ? 16.411 11.650 -20.597 1.00 56.16 172 GLY A C 1
ATOM 1405 O O . GLY A 1 172 ? 17.253 11.510 -21.485 1.00 56.16 172 GLY A O 1
ATOM 1406 N N . GLY A 1 173 ? 15.093 11.683 -20.830 1.00 42.97 173 GLY A N 1
ATOM 1407 C CA . GLY A 1 173 ? 14.502 11.908 -22.158 1.00 42.97 173 GLY A CA 1
ATOM 1408 C C . GLY A 1 173 ? 14.554 13.365 -22.601 1.00 42.97 173 GLY A C 1
ATOM 1409 O O . GLY A 1 173 ? 14.538 14.246 -21.711 1.00 42.97 173 GLY A O 1
#

pLDDT: mean 79.79, std 21.66, range [35.22, 98.69]